Protein AF-A0A8T6F1L4-F1 (afdb_monomer_lite)

Sequence (99 aa):
MGFLKRLIVWTLLAVPLGIGIGAGVSLTWGEDSNIDRATAGFNGAIAGFWLGLIGALSAATTTRIAREPLRRAGGSECLTGAFIVFGLLAVGLALLTLA

Structure (mmCIF, N/CA/C/O backbone):
data_AF-A0A8T6F1L4-F1
#
_entry.id   AF-A0A8T6F1L4-F1
#
loop_
_atom_site.group_PDB
_atom_site.id
_atom_site.type_symbol
_atom_site.label_atom_id
_atom_site.label_alt_id
_atom_site.label_comp_id
_atom_site.label_asym_id
_atom_site.label_entity_id
_atom_site.label_seq_id
_atom_site.pdbx_PDB_ins_code
_atom_site.Cartn_x
_atom_site.Cartn_y
_atom_site.Cartn_z
_atom_sit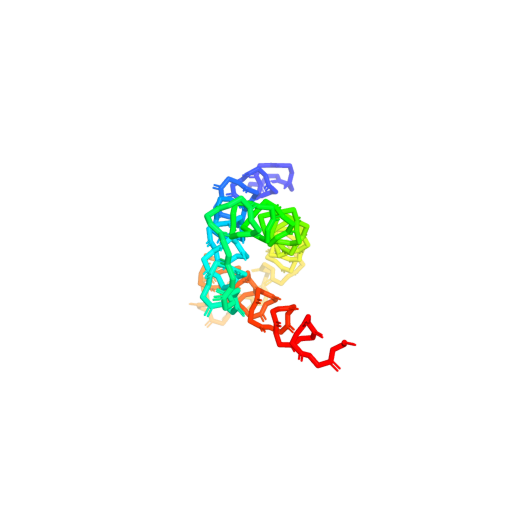e.occupancy
_atom_site.B_iso_or_equiv
_atom_site.auth_seq_id
_atom_site.auth_comp_id
_atom_site.auth_asym_id
_atom_site.auth_atom_id
_atom_site.pdbx_PDB_model_num
ATOM 1 N N . MET A 1 1 ? -5.646 0.753 19.868 1.00 69.69 1 MET A N 1
ATOM 2 C CA . MET A 1 1 ? -4.458 1.086 19.053 1.00 69.69 1 MET A CA 1
ATOM 3 C C . MET A 1 1 ? -4.615 2.502 18.519 1.00 69.69 1 MET A C 1
ATOM 5 O O . MET A 1 1 ? -5.650 2.786 17.923 1.00 69.69 1 MET A O 1
ATOM 9 N N . GLY A 1 2 ? -3.658 3.391 18.800 1.00 86.25 2 GLY A N 1
ATOM 10 C CA . GLY A 1 2 ? -3.684 4.773 18.303 1.00 86.25 2 GLY A CA 1
ATOM 11 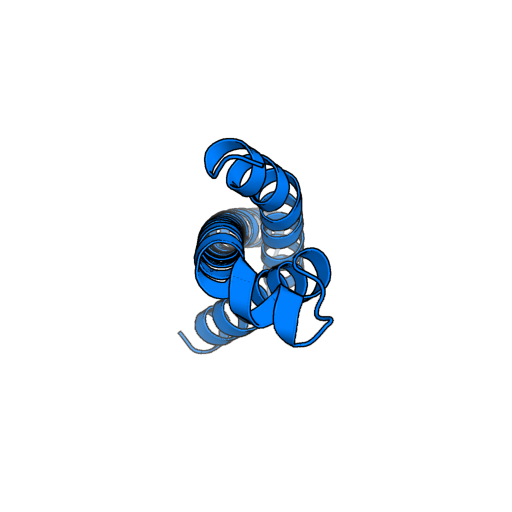C C . GLY A 1 2 ? -3.513 4.847 16.781 1.00 86.25 2 GLY A C 1
ATOM 12 O O . GLY A 1 2 ? -3.012 3.901 16.174 1.00 86.25 2 GLY A O 1
ATOM 13 N N . PHE A 1 3 ? -3.925 5.963 16.175 1.00 88.19 3 PHE A N 1
ATOM 14 C CA . PHE A 1 3 ? -3.868 6.178 14.721 1.00 88.19 3 PHE A CA 1
ATOM 15 C C . PHE A 1 3 ? -2.455 6.024 14.155 1.00 88.19 3 PHE A C 1
ATOM 17 O O . PHE A 1 3 ? -2.274 5.283 13.198 1.00 88.19 3 PHE A O 1
ATOM 24 N N . LEU A 1 4 ? -1.453 6.618 14.809 1.00 89.81 4 LEU A N 1
ATOM 25 C CA . LEU A 1 4 ? -0.057 6.523 14.380 1.00 89.81 4 LEU A CA 1
ATOM 26 C C . LEU A 1 4 ? 0.423 5.067 14.286 1.00 89.81 4 LEU A C 1
ATOM 28 O O . LEU A 1 4 ? 1.043 4.681 13.305 1.00 89.81 4 LEU A O 1
ATOM 32 N N . LYS A 1 5 ? 0.067 4.224 15.265 1.00 88.50 5 LYS A N 1
ATOM 33 C CA . LYS A 1 5 ? 0.420 2.798 15.235 1.00 88.50 5 LYS A CA 1
ATOM 34 C C . LYS A 1 5 ? -0.248 2.074 14.061 1.00 88.50 5 LYS A C 1
ATOM 36 O O . LYS A 1 5 ? 0.391 1.241 13.432 1.00 88.50 5 LYS A O 1
ATOM 41 N N . ARG A 1 6 ? -1.520 2.378 13.768 1.00 88.69 6 ARG A N 1
ATOM 42 C CA . ARG A 1 6 ? -2.240 1.794 12.617 1.00 88.69 6 ARG A CA 1
ATOM 43 C C . ARG A 1 6 ? -1.590 2.204 11.305 1.00 88.69 6 ARG A C 1
ATOM 45 O O . ARG A 1 6 ? -1.384 1.349 10.458 1.00 88.69 6 ARG A O 1
ATOM 52 N N . LEU A 1 7 ? -1.262 3.488 11.172 1.00 91.81 7 LEU A N 1
ATOM 53 C CA . LEU A 1 7 ? -0.600 4.019 9.990 1.00 91.81 7 LEU A CA 1
ATOM 54 C C . LEU A 1 7 ? 0.737 3.318 9.767 1.00 91.81 7 LEU A C 1
ATOM 56 O O . LEU A 1 7 ? 0.935 2.781 8.693 1.00 91.81 7 LEU A O 1
ATOM 60 N N . ILE A 1 8 ? 1.586 3.211 10.794 1.00 93.25 8 ILE A N 1
ATOM 61 C CA . ILE A 1 8 ? 2.879 2.516 10.686 1.00 93.25 8 ILE A CA 1
ATOM 62 C C . ILE A 1 8 ? 2.698 1.071 10.205 1.00 93.25 8 ILE A C 1
ATOM 64 O O . ILE A 1 8 ? 3.375 0.659 9.270 1.00 93.25 8 ILE A O 1
ATOM 68 N N . VAL A 1 9 ? 1.768 0.312 10.796 1.00 92.06 9 VAL A N 1
ATOM 69 C CA . VAL A 1 9 ? 1.511 -1.077 10.374 1.00 92.06 9 VAL A CA 1
ATOM 70 C C . VAL A 1 9 ? 1.074 -1.142 8.913 1.00 92.06 9 VAL A C 1
ATOM 72 O O . VAL A 1 9 ? 1.613 -1.938 8.148 1.00 92.06 9 VAL A O 1
ATOM 75 N N . TRP A 1 10 ? 0.132 -0.290 8.510 1.00 92.06 10 TRP A N 1
ATOM 76 C CA . TRP A 1 10 ? -0.345 -0.272 7.132 1.00 92.06 10 TRP A CA 1
ATOM 77 C C . TRP A 1 10 ? 0.713 0.220 6.149 1.00 92.06 10 TRP A C 1
ATOM 79 O O . TRP A 1 10 ? 0.794 -0.318 5.054 1.00 92.06 10 TRP A O 1
ATOM 89 N N . THR A 1 11 ? 1.561 1.174 6.529 1.00 92.69 11 THR A N 1
ATOM 90 C CA . THR A 1 11 ? 2.679 1.653 5.711 1.00 92.69 11 THR A CA 1
ATOM 91 C C . THR A 1 11 ? 3.708 0.548 5.497 1.00 92.69 11 THR A C 1
ATOM 93 O O . THR A 1 11 ? 4.107 0.315 4.361 1.00 92.69 11 THR A O 1
ATOM 96 N N . LEU A 1 12 ? 4.086 -0.178 6.555 1.00 92.62 12 LEU A N 1
ATOM 97 C CA . LEU A 1 12 ? 5.038 -1.291 6.464 1.00 92.62 12 LEU A CA 1
ATOM 98 C C . LEU A 1 12 ? 4.536 -2.441 5.582 1.00 92.62 12 LEU A C 1
ATOM 100 O O . LEU A 1 12 ? 5.350 -3.181 5.042 1.00 92.62 12 LEU A O 1
ATOM 104 N N . LEU A 1 13 ? 3.220 -2.588 5.420 1.00 90.94 13 LEU A N 1
ATOM 105 C CA . LEU A 1 13 ? 2.622 -3.588 4.534 1.00 90.94 13 LEU A CA 1
ATOM 106 C C . LEU A 1 13 ? 2.407 -3.052 3.114 1.00 90.94 13 LEU A C 1
ATOM 108 O O . LEU A 1 13 ? 2.824 -3.675 2.144 1.00 90.94 13 LEU A O 1
ATOM 112 N N . ALA A 1 14 ? 1.756 -1.900 2.981 1.00 90.38 14 ALA A N 1
ATOM 113 C CA . ALA A 1 14 ? 1.291 -1.385 1.700 1.00 90.38 14 ALA A CA 1
ATOM 114 C C . ALA A 1 14 ? 2.414 -0.784 0.853 1.00 90.38 14 ALA A C 1
ATOM 116 O O . ALA A 1 14 ? 2.356 -0.887 -0.367 1.00 90.38 14 ALA A O 1
ATOM 117 N N . VAL A 1 15 ? 3.435 -0.174 1.467 1.00 92.00 15 VAL A N 1
ATOM 118 C CA . VAL A 1 15 ? 4.526 0.462 0.714 1.00 92.00 15 VAL A CA 1
ATOM 119 C C . VAL A 1 15 ? 5.408 -0.568 0.003 1.00 92.00 15 VAL A C 1
ATOM 121 O O . VAL A 1 15 ? 5.567 -0.434 -1.209 1.00 92.00 15 VAL A O 1
ATOM 124 N N . PRO A 1 16 ? 5.934 -1.620 0.665 1.00 92.94 16 PRO A N 1
ATOM 125 C CA . PRO A 1 16 ? 6.711 -2.644 -0.037 1.00 92.94 16 PRO A CA 1
ATOM 126 C C . PRO A 1 16 ? 5.896 -3.349 -1.123 1.00 92.94 16 PRO A C 1
ATOM 128 O O . PRO A 1 16 ? 6.408 -3.628 -2.204 1.00 92.94 16 PRO A O 1
ATOM 131 N N . LEU A 1 17 ? 4.613 -3.596 -0.847 1.00 91.06 17 LEU A N 1
ATOM 132 C CA . LEU A 1 17 ? 3.709 -4.263 -1.776 1.00 91.06 17 LEU A CA 1
ATOM 133 C C . LEU A 1 17 ? 3.411 -3.378 -2.996 1.00 91.06 17 LEU A C 1
ATOM 135 O O . LEU A 1 17 ? 3.468 -3.853 -4.126 1.00 91.06 17 LEU A O 1
ATOM 139 N N . GLY A 1 18 ? 3.191 -2.080 -2.781 1.00 90.81 18 GLY A N 1
ATOM 140 C CA . GLY A 1 18 ? 3.031 -1.099 -3.848 1.00 90.81 18 GLY A CA 1
ATOM 141 C C . GLY A 1 18 ? 4.280 -0.961 -4.711 1.00 90.81 18 GLY A C 1
ATOM 142 O O . GLY A 1 18 ? 4.173 -1.062 -5.929 1.00 90.81 18 GLY A O 1
ATOM 143 N N . ILE A 1 19 ? 5.463 -0.820 -4.099 1.00 90.81 19 ILE A N 1
ATOM 144 C CA . ILE A 1 19 ? 6.751 -0.797 -4.814 1.00 90.81 19 ILE A CA 1
ATOM 145 C C . ILE A 1 19 ? 6.909 -2.048 -5.681 1.00 90.81 19 ILE A C 1
ATOM 147 O O . ILE A 1 19 ? 7.223 -1.933 -6.862 1.00 90.81 19 ILE A O 1
ATOM 151 N N . GLY A 1 20 ? 6.680 -3.234 -5.107 1.00 88.88 20 GLY A N 1
ATOM 152 C CA . GLY A 1 20 ? 6.843 -4.504 -5.811 1.00 88.88 20 GLY A CA 1
ATOM 153 C C . GLY A 1 20 ? 5.905 -4.641 -7.008 1.00 88.88 20 GLY A C 1
ATOM 154 O O . GLY A 1 20 ? 6.353 -5.005 -8.094 1.00 88.88 20 GLY A O 1
ATOM 155 N N . ILE A 1 21 ? 4.623 -4.300 -6.836 1.00 88.31 21 ILE A N 1
ATOM 156 C CA . ILE A 1 21 ? 3.639 -4.332 -7.928 1.00 88.31 21 ILE A CA 1
ATOM 157 C C . ILE A 1 21 ? 3.990 -3.301 -9.000 1.00 88.31 21 ILE A C 1
ATOM 159 O O . ILE A 1 21 ? 4.033 -3.646 -10.177 1.00 88.31 21 ILE A O 1
ATOM 163 N N . GLY A 1 22 ? 4.270 -2.057 -8.608 1.00 86.69 22 GLY A N 1
ATOM 164 C CA . GLY A 1 22 ? 4.592 -0.988 -9.549 1.00 86.69 22 GLY A CA 1
ATOM 165 C C . GLY A 1 22 ? 5.846 -1.297 -10.367 1.00 86.69 22 GLY A C 1
ATOM 166 O O . GLY A 1 22 ? 5.821 -1.203 -11.590 1.00 86.69 22 GLY A O 1
ATOM 167 N N . ALA A 1 23 ? 6.918 -1.752 -9.713 1.00 87.38 23 ALA A N 1
ATOM 168 C CA . ALA A 1 23 ? 8.142 -2.164 -10.393 1.00 87.38 23 ALA A CA 1
ATOM 169 C C . ALA A 1 23 ? 7.906 -3.362 -11.322 1.00 87.38 23 ALA A C 1
ATOM 171 O O . ALA A 1 23 ? 8.339 -3.343 -12.472 1.00 87.38 23 ALA A O 1
ATOM 172 N N . GLY A 1 24 ? 7.205 -4.393 -10.836 1.00 84.75 24 GLY A N 1
ATOM 173 C CA . GLY A 1 24 ? 6.934 -5.608 -11.600 1.00 84.75 24 GLY A CA 1
ATOM 174 C C . GLY A 1 24 ? 6.140 -5.329 -12.872 1.00 84.75 24 GLY A C 1
ATOM 175 O O . GLY A 1 24 ? 6.513 -5.802 -13.942 1.00 84.75 24 GLY A O 1
ATOM 176 N N . VAL A 1 25 ? 5.098 -4.505 -12.775 1.00 82.56 25 VAL A N 1
ATOM 177 C CA . VAL A 1 25 ? 4.241 -4.169 -13.917 1.00 82.56 25 VAL A CA 1
ATOM 178 C C . VAL A 1 25 ? 4.997 -3.339 -14.956 1.00 82.56 25 VAL A C 1
ATOM 180 O O . VAL A 1 25 ? 4.957 -3.654 -16.147 1.00 82.56 25 VAL A O 1
ATOM 183 N N . SER A 1 26 ? 5.761 -2.335 -14.524 1.00 80.12 26 SER A N 1
ATOM 184 C CA . SER A 1 26 ? 6.547 -1.515 -15.452 1.00 80.12 26 SER A CA 1
ATOM 185 C C . SER A 1 26 ? 7.693 -2.283 -16.117 1.00 80.12 26 SER A C 1
ATOM 187 O O . SER A 1 26 ? 8.044 -1.978 -17.254 1.00 80.12 26 SER A O 1
ATOM 189 N N . LEU A 1 27 ? 8.242 -3.312 -15.463 1.00 76.81 27 LEU A N 1
ATOM 190 C CA . LEU A 1 27 ? 9.235 -4.206 -16.070 1.00 76.81 27 LEU A CA 1
ATOM 191 C C . LEU A 1 27 ? 8.633 -5.104 -17.157 1.00 76.81 27 LEU A C 1
ATOM 193 O O . LEU A 1 27 ? 9.323 -5.434 -18.118 1.00 76.81 27 LEU A O 1
ATOM 197 N N . THR A 1 28 ? 7.363 -5.496 -17.023 1.00 76.69 28 THR A N 1
ATOM 198 C CA . THR A 1 28 ? 6.692 -6.376 -17.993 1.00 76.69 28 THR A CA 1
ATOM 199 C C . THR A 1 28 ? 6.191 -5.669 -19.252 1.00 76.69 28 THR A C 1
ATOM 201 O O . THR A 1 28 ? 5.871 -6.350 -20.222 1.00 76.69 28 THR A O 1
ATOM 204 N N . TRP A 1 29 ? 6.138 -4.333 -19.264 1.00 69.12 29 TRP A N 1
ATOM 205 C CA . TRP A 1 29 ? 5.689 -3.544 -20.423 1.00 69.12 29 TRP A CA 1
ATOM 206 C C . TRP A 1 29 ? 6.812 -2.932 -21.267 1.00 69.12 29 TRP A C 1
ATOM 208 O O . TRP A 1 29 ? 6.537 -2.409 -22.341 1.00 69.12 29 TRP A O 1
ATOM 218 N N . GLY A 1 30 ? 8.069 -2.988 -20.819 1.00 62.16 30 GLY A N 1
ATOM 219 C CA . GLY A 1 30 ? 9.204 -2.464 -21.584 1.00 62.16 30 GLY A CA 1
ATOM 220 C C . GLY A 1 30 ? 9.708 -3.448 -22.647 1.00 62.16 30 GLY A C 1
ATOM 221 O O . GLY A 1 30 ? 10.325 -4.461 -22.302 1.00 62.16 30 GLY A O 1
ATOM 222 N N . GLU A 1 31 ? 9.504 -3.138 -23.931 1.00 59.34 31 GLU A N 1
ATOM 223 C CA . GLU A 1 31 ? 9.988 -3.967 -25.053 1.00 59.34 31 GLU A CA 1
ATOM 224 C C . GLU A 1 31 ? 11.503 -3.848 -25.318 1.00 59.34 31 GLU A C 1
ATOM 226 O O . GLU A 1 31 ? 12.083 -4.780 -25.868 1.00 59.34 31 GLU A O 1
ATOM 231 N N . ASP A 1 32 ? 12.178 -2.806 -24.823 1.00 60.03 32 ASP A N 1
ATOM 232 C CA . ASP A 1 32 ? 13.569 -2.502 -25.191 1.00 60.03 32 ASP A CA 1
ATOM 233 C C . ASP A 1 32 ? 14.616 -2.735 -24.082 1.00 60.03 32 ASP A C 1
ATOM 235 O O . ASP A 1 32 ? 14.334 -3.323 -23.036 1.00 60.03 32 ASP A O 1
ATOM 239 N N . SER A 1 33 ? 15.863 -2.360 -24.398 1.00 64.56 33 SER A N 1
ATOM 240 C CA . SER A 1 33 ? 17.140 -2.608 -23.715 1.00 64.56 33 SER A CA 1
ATOM 241 C C . SER A 1 33 ? 17.094 -2.740 -22.177 1.00 64.56 33 SER A C 1
ATOM 243 O O . SER A 1 33 ? 16.296 -2.120 -21.480 1.00 64.56 33 SER A O 1
ATOM 245 N N . ASN A 1 34 ? 18.027 -3.509 -21.593 1.00 69.81 34 ASN A N 1
ATOM 246 C CA . ASN A 1 34 ? 18.101 -3.720 -20.133 1.00 69.81 34 ASN A CA 1
ATOM 247 C C . ASN A 1 34 ? 18.136 -2.411 -19.309 1.00 69.81 34 ASN A C 1
ATOM 249 O O . ASN A 1 34 ? 17.702 -2.405 -18.157 1.00 69.81 34 ASN A O 1
ATOM 253 N N . ILE A 1 35 ? 18.639 -1.315 -19.889 1.00 65.56 35 ILE A N 1
ATOM 254 C CA . ILE A 1 35 ? 18.706 0.008 -19.252 1.00 65.56 35 ILE A CA 1
ATOM 255 C C . ILE A 1 35 ? 17.322 0.679 -19.226 1.00 65.56 35 ILE A C 1
ATOM 257 O O . ILE A 1 35 ? 16.939 1.255 -18.202 1.00 65.56 35 ILE A O 1
ATOM 261 N N . ASP A 1 36 ? 16.534 0.539 -20.291 1.00 76.69 36 ASP A N 1
ATOM 262 C CA . ASP A 1 36 ? 15.160 1.052 -20.344 1.00 76.69 36 ASP A CA 1
ATOM 263 C C . ASP A 1 36 ? 14.245 0.292 -19.386 1.00 76.69 36 ASP A C 1
ATOM 265 O O . ASP A 1 36 ? 13.447 0.902 -18.675 1.00 76.69 36 ASP A O 1
ATOM 269 N N . ARG A 1 37 ? 14.431 -1.028 -19.256 1.00 74.75 37 ARG A N 1
ATOM 270 C CA . ARG A 1 37 ? 13.697 -1.844 -18.273 1.00 74.75 37 ARG A CA 1
ATOM 271 C C . ARG A 1 37 ? 14.005 -1.440 -16.838 1.00 74.75 37 ARG A C 1
ATOM 273 O O . ARG A 1 37 ? 13.086 -1.325 -16.032 1.00 74.75 37 ARG A O 1
ATOM 280 N N . ALA A 1 38 ? 15.270 -1.186 -16.507 1.00 80.69 38 ALA A N 1
ATOM 281 C CA . ALA A 1 38 ? 15.642 -0.723 -15.170 1.00 80.69 38 ALA A CA 1
ATOM 282 C C . ALA A 1 38 ? 14.999 0.635 -14.840 1.00 80.69 38 ALA A C 1
ATOM 284 O O . ALA A 1 38 ? 14.465 0.823 -13.746 1.00 80.69 38 ALA A O 1
ATOM 285 N N . THR A 1 39 ? 14.991 1.556 -15.805 1.00 83.50 39 THR A N 1
ATOM 286 C CA . THR A 1 39 ? 14.384 2.886 -15.651 1.00 83.50 39 THR A CA 1
ATOM 287 C C . THR A 1 39 ? 12.859 2.798 -15.545 1.00 83.50 39 THR A C 1
ATOM 289 O O . THR A 1 39 ? 12.263 3.428 -14.669 1.00 83.50 39 THR A O 1
ATOM 292 N N . ALA A 1 40 ? 12.222 1.955 -16.361 1.00 82.44 40 ALA A N 1
ATOM 293 C CA . ALA A 1 40 ? 10.793 1.668 -16.277 1.00 82.44 40 ALA A CA 1
ATOM 294 C C . ALA A 1 40 ? 10.427 1.050 -14.920 1.00 82.44 40 ALA A C 1
ATOM 296 O O . ALA A 1 40 ? 9.511 1.529 -14.255 1.00 82.44 40 ALA A O 1
ATOM 297 N N . GLY A 1 41 ? 11.181 0.050 -14.460 1.00 84.75 41 GLY A N 1
ATOM 298 C CA . GLY A 1 41 ? 10.998 -0.567 -13.147 1.00 84.75 41 GLY A CA 1
ATOM 299 C C . GLY A 1 41 ? 11.153 0.428 -11.995 1.00 84.75 41 GLY A C 1
ATOM 300 O O . GLY A 1 41 ? 10.382 0.377 -11.039 1.00 84.75 41 GLY A O 1
ATOM 301 N N . PHE A 1 42 ? 12.091 1.375 -12.090 1.00 87.06 42 PHE A N 1
ATOM 302 C CA . PHE A 1 42 ? 12.268 2.425 -11.084 1.00 87.06 42 PHE A CA 1
ATOM 303 C C . PHE A 1 42 ? 11.105 3.427 -11.066 1.00 87.06 42 PHE A C 1
ATOM 305 O O . PHE A 1 42 ? 10.574 3.741 -10.000 1.00 87.06 42 PHE A O 1
ATOM 312 N N . ASN A 1 43 ? 10.648 3.878 -12.235 1.00 86.88 43 ASN A N 1
ATOM 313 C CA . ASN A 1 43 ? 9.476 4.751 -12.334 1.00 86.88 43 ASN A CA 1
ATOM 314 C C . ASN A 1 43 ? 8.211 4.045 -11.820 1.00 86.88 43 ASN A C 1
ATOM 316 O O . ASN A 1 43 ? 7.440 4.626 -11.051 1.00 86.88 43 ASN A O 1
ATOM 320 N N . GLY A 1 44 ? 8.052 2.765 -12.162 1.00 86.81 44 GLY A N 1
ATOM 321 C CA . GLY A 1 44 ? 7.009 1.895 -11.630 1.00 86.81 44 GLY A CA 1
ATOM 322 C C . GLY A 1 44 ? 7.080 1.754 -10.113 1.00 86.81 44 GLY A C 1
ATOM 323 O O . GLY A 1 44 ? 6.065 1.887 -9.434 1.00 86.81 44 GLY A O 1
ATOM 324 N N . ALA A 1 4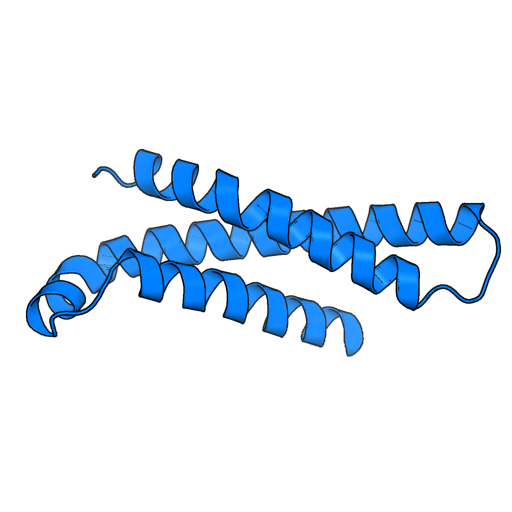5 ? 8.277 1.561 -9.554 1.00 89.06 45 ALA A N 1
ATOM 325 C CA . ALA A 1 45 ? 8.497 1.499 -8.111 1.00 89.06 45 ALA A CA 1
ATOM 326 C C . ALA A 1 45 ? 8.076 2.796 -7.402 1.00 89.06 45 ALA A C 1
ATOM 328 O O . ALA A 1 45 ? 7.450 2.732 -6.344 1.00 89.06 45 ALA A O 1
ATOM 329 N N . ILE A 1 46 ? 8.379 3.966 -7.980 1.00 90.81 46 ILE A N 1
ATOM 330 C CA . ILE A 1 46 ? 7.970 5.271 -7.432 1.00 90.81 46 ILE A CA 1
ATOM 331 C C . ILE A 1 46 ? 6.448 5.420 -7.465 1.00 90.81 46 ILE A C 1
ATOM 333 O O . ILE A 1 46 ? 5.844 5.804 -6.460 1.00 90.81 46 ILE A O 1
ATOM 337 N N . ALA A 1 47 ? 5.811 5.099 -8.592 1.00 89.06 47 ALA A N 1
ATOM 338 C CA . ALA A 1 47 ? 4.356 5.141 -8.697 1.00 89.06 47 ALA A CA 1
ATOM 339 C C . ALA A 1 47 ? 3.706 4.185 -7.679 1.00 89.06 47 ALA A C 1
ATOM 341 O O . ALA A 1 47 ? 2.813 4.567 -6.919 1.00 89.06 47 ALA A O 1
ATOM 342 N N . GLY A 1 48 ? 4.237 2.966 -7.588 1.00 90.19 48 GLY A N 1
ATOM 343 C CA . GLY A 1 48 ? 3.840 1.950 -6.624 1.00 90.19 48 GLY A CA 1
ATOM 344 C C . GLY A 1 48 ? 4.014 2.378 -5.165 1.00 90.19 48 GLY A C 1
ATOM 345 O O . GLY A 1 48 ? 3.131 2.132 -4.343 1.00 90.19 48 GLY A O 1
ATOM 346 N N . PHE A 1 49 ? 5.104 3.072 -4.834 1.00 93.06 49 PHE A N 1
ATOM 347 C CA . PHE A 1 49 ? 5.340 3.650 -3.508 1.00 93.06 49 PHE A CA 1
ATOM 348 C C . PHE A 1 49 ? 4.227 4.628 -3.113 1.00 93.06 49 PHE A C 1
ATOM 350 O O . PHE A 1 49 ? 3.667 4.517 -2.018 1.00 93.06 49 PHE A O 1
ATOM 357 N N . TRP A 1 50 ? 3.868 5.551 -4.010 1.00 92.69 50 TRP A N 1
ATOM 358 C CA . TRP A 1 50 ? 2.800 6.520 -3.758 1.00 92.69 50 TRP A CA 1
ATOM 359 C C . TRP A 1 50 ? 1.439 5.848 -3.595 1.00 92.69 50 TRP A C 1
ATOM 361 O O . TRP A 1 50 ? 0.710 6.165 -2.653 1.00 92.69 50 TRP A O 1
ATOM 371 N N . LEU A 1 51 ? 1.120 4.870 -4.446 1.00 91.12 51 LEU A N 1
ATOM 372 C CA . LEU A 1 51 ? -0.108 4.088 -4.308 1.00 91.12 51 LEU A CA 1
ATOM 373 C C . LEU A 1 51 ? -0.145 3.314 -2.983 1.00 91.12 51 LEU A C 1
ATOM 375 O O . LEU A 1 51 ? -1.173 3.299 -2.305 1.00 91.12 51 LEU A O 1
ATOM 379 N N . GLY A 1 52 ? 0.984 2.737 -2.566 1.00 91.94 52 GLY A N 1
ATOM 380 C CA . GLY A 1 52 ? 1.128 2.070 -1.274 1.00 91.94 52 GLY A CA 1
ATOM 381 C C . GLY A 1 52 ? 0.905 3.016 -0.090 1.00 91.94 52 GLY A C 1
ATOM 382 O O . GLY A 1 52 ? 0.196 2.665 0.855 1.00 91.94 52 GLY A O 1
ATOM 383 N N . LEU A 1 53 ? 1.436 4.242 -0.145 1.00 93.69 53 LEU A N 1
ATOM 384 C CA . LEU A 1 53 ? 1.199 5.267 0.880 1.00 93.69 53 LEU A CA 1
ATOM 385 C C . LEU A 1 53 ? -0.272 5.690 0.958 1.00 93.69 53 LEU A C 1
ATOM 387 O O . LEU A 1 53 ? -0.833 5.763 2.055 1.00 93.69 53 LEU A O 1
ATOM 391 N N . ILE A 1 54 ? -0.909 5.936 -0.188 1.00 93.38 54 ILE A N 1
ATOM 392 C CA . ILE A 1 54 ? -2.333 6.296 -0.261 1.00 93.38 54 ILE A CA 1
ATOM 393 C C . ILE A 1 54 ? -3.200 5.141 0.257 1.00 93.38 54 ILE A C 1
ATOM 395 O O . ILE A 1 54 ? -4.138 5.366 1.031 1.00 93.38 54 ILE A O 1
ATOM 399 N N . GLY A 1 55 ? -2.851 3.902 -0.101 1.00 91.62 55 GLY A N 1
ATOM 400 C CA . GLY A 1 55 ? -3.465 2.682 0.416 1.00 91.62 55 GLY A CA 1
ATOM 401 C C . GLY A 1 55 ? -3.355 2.580 1.936 1.00 91.62 55 GLY A C 1
ATOM 402 O O . GLY A 1 55 ? -4.359 2.360 2.616 1.00 91.62 55 GLY A O 1
ATOM 403 N N . ALA A 1 56 ? -2.162 2.814 2.487 1.00 92.00 56 ALA A N 1
ATOM 404 C CA . ALA A 1 56 ? -1.927 2.772 3.927 1.00 92.00 56 ALA A CA 1
ATOM 405 C C . ALA A 1 56 ? -2.715 3.840 4.691 1.00 92.00 56 ALA A C 1
ATOM 407 O O . ALA A 1 56 ? -3.324 3.547 5.725 1.00 92.00 56 ALA A O 1
ATOM 408 N N . LEU A 1 57 ? -2.728 5.074 4.179 1.00 94.19 57 LEU A N 1
ATOM 409 C CA . LEU A 1 57 ? -3.467 6.181 4.779 1.00 94.19 57 LEU A CA 1
ATOM 410 C C . LEU A 1 57 ? -4.975 5.909 4.765 1.00 94.19 57 LEU A C 1
ATOM 412 O O . LEU A 1 57 ? -5.650 6.098 5.782 1.00 94.19 57 LEU A O 1
ATOM 416 N N . SER A 1 58 ? -5.486 5.410 3.641 1.00 92.19 58 SER A N 1
ATOM 417 C CA . SER A 1 58 ? -6.888 5.025 3.485 1.00 92.19 58 SER A CA 1
ATOM 418 C C . SER A 1 58 ? -7.260 3.892 4.440 1.00 92.19 58 SER A C 1
ATOM 420 O O . SER A 1 58 ? -8.234 4.010 5.181 1.00 92.19 58 SER A O 1
ATOM 422 N N . ALA A 1 59 ? -6.453 2.833 4.522 1.00 90.69 59 ALA A N 1
ATOM 423 C CA . ALA A 1 59 ? -6.699 1.718 5.435 1.00 90.69 59 ALA A CA 1
ATOM 424 C C . ALA A 1 59 ? -6.664 2.159 6.908 1.00 90.69 59 ALA A C 1
ATOM 426 O O . ALA A 1 59 ? -7.551 1.803 7.691 1.00 90.69 59 ALA A O 1
ATOM 427 N N . ALA A 1 60 ? -5.690 2.984 7.301 1.00 91.25 60 ALA A N 1
ATOM 428 C CA . ALA A 1 60 ? -5.588 3.504 8.664 1.00 91.25 60 ALA A CA 1
ATOM 429 C C . ALA A 1 60 ? -6.769 4.419 9.036 1.00 91.25 60 ALA A C 1
ATOM 431 O O . ALA A 1 60 ? -7.264 4.360 10.166 1.00 91.25 60 ALA A O 1
ATOM 432 N N . THR A 1 61 ? -7.236 5.237 8.092 1.00 92.06 61 THR A N 1
ATOM 433 C CA . THR A 1 61 ? -8.364 6.158 8.288 1.00 92.06 61 THR A CA 1
ATOM 434 C C . THR A 1 61 ? -9.683 5.398 8.363 1.00 92.06 61 THR A C 1
ATOM 436 O O . THR A 1 61 ? -10.412 5.526 9.349 1.00 92.06 61 THR A O 1
ATOM 439 N N . THR A 1 62 ? -9.957 4.524 7.397 1.00 90.31 62 THR A N 1
ATOM 440 C CA . THR A 1 62 ? -11.204 3.754 7.347 1.00 90.31 62 THR A CA 1
ATOM 441 C C . THR A 1 62 ? -11.322 2.798 8.526 1.00 90.31 62 THR A C 1
ATOM 443 O O . THR A 1 62 ? -12.360 2.767 9.176 1.00 90.31 62 THR A O 1
ATOM 446 N N . THR A 1 63 ? -10.255 2.082 8.900 1.00 88.44 63 THR A N 1
ATOM 447 C CA . THR A 1 63 ? -10.296 1.188 10.076 1.00 88.44 63 THR A CA 1
ATOM 448 C C . THR A 1 63 ? -10.406 1.942 11.403 1.00 88.44 63 THR A C 1
ATOM 450 O O . THR A 1 63 ? -10.839 1.365 12.402 1.00 88.44 63 THR A O 1
ATOM 453 N N . ARG A 1 64 ? -10.045 3.233 11.445 1.00 88.75 64 ARG A N 1
ATOM 454 C CA . ARG A 1 64 ? -10.288 4.096 12.609 1.00 88.75 64 ARG A CA 1
ATOM 455 C C . ARG A 1 64 ? -11.750 4.527 12.686 1.00 88.75 64 ARG A C 1
ATOM 457 O O . ARG A 1 64 ? -12.331 4.424 13.763 1.00 88.75 64 ARG A O 1
ATOM 464 N N . ILE A 1 65 ? -12.315 5.010 11.581 1.00 90.62 65 ILE A N 1
ATOM 465 C CA . ILE A 1 65 ? -13.689 5.536 11.527 1.00 90.62 65 ILE A CA 1
ATOM 466 C C . ILE A 1 65 ? -14.704 4.395 11.639 1.00 90.62 65 ILE A C 1
ATOM 468 O O . ILE A 1 65 ? -15.611 4.439 12.464 1.00 90.62 65 ILE A O 1
ATOM 472 N N . ALA A 1 66 ? -14.5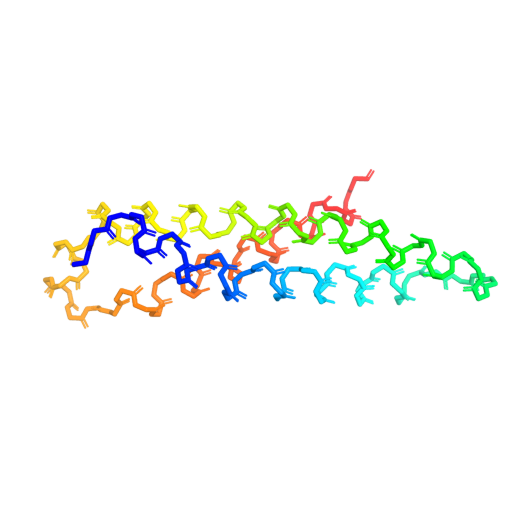11 3.323 10.873 1.00 87.44 66 ALA A N 1
ATOM 473 C CA . ALA A 1 66 ? -15.425 2.189 10.808 1.00 87.44 66 ALA A CA 1
ATOM 474 C C . ALA A 1 66 ? -15.246 1.186 11.960 1.00 87.44 66 ALA A C 1
ATOM 476 O O . ALA A 1 66 ? -15.804 0.092 11.924 1.00 87.44 66 ALA A O 1
ATOM 477 N N . ARG A 1 67 ? -14.479 1.523 13.001 1.00 84.94 67 ARG A N 1
ATOM 478 C CA . ARG A 1 67 ? -14.130 0.583 14.072 1.00 84.94 67 ARG A CA 1
ATOM 479 C C . ARG A 1 67 ? -15.343 0.015 14.806 1.00 84.94 67 ARG A C 1
ATOM 481 O O . ARG A 1 67 ? -15.432 -1.190 15.026 1.00 84.94 67 ARG A O 1
ATOM 488 N N . GLU A 1 68 ? -16.250 0.888 15.227 1.00 85.25 68 GLU A N 1
ATOM 489 C CA . GLU A 1 68 ? -17.472 0.490 15.926 1.00 85.25 68 GLU A CA 1
ATOM 490 C C . GLU A 1 68 ? -18.437 -0.306 15.041 1.00 85.25 68 GLU A C 1
ATOM 492 O O . GLU A 1 68 ? -18.849 -1.385 15.476 1.00 85.25 68 GLU A O 1
ATOM 497 N N . PRO A 1 69 ? -18.773 0.133 13.810 1.00 86.31 69 PRO A N 1
ATOM 498 C CA . PRO A 1 69 ? -19.644 -0.653 12.942 1.00 86.31 69 PRO A CA 1
ATOM 499 C C . PRO A 1 69 ? -19.022 -1.998 12.544 1.00 86.31 69 PRO A C 1
ATOM 501 O O . PRO A 1 69 ? -19.728 -3.004 12.567 1.00 86.31 69 PRO A O 1
ATOM 504 N N . LEU A 1 70 ? -17.707 -2.062 12.288 1.00 85.12 70 LEU A N 1
ATOM 505 C CA . LEU A 1 70 ? -17.012 -3.328 12.021 1.00 85.12 70 LEU A CA 1
ATOM 506 C C . LEU A 1 70 ? -17.146 -4.297 13.195 1.00 85.12 70 LEU A C 1
ATOM 508 O O . LEU A 1 70 ? -17.484 -5.459 12.995 1.00 85.12 70 LEU A O 1
ATOM 512 N N . ARG A 1 71 ? -16.947 -3.818 14.428 1.00 85.25 71 ARG A N 1
ATOM 513 C CA . ARG A 1 71 ? -17.118 -4.647 15.628 1.00 85.25 71 ARG A CA 1
ATOM 514 C C . ARG A 1 71 ? -18.549 -5.150 15.800 1.00 85.25 71 ARG A C 1
ATOM 516 O O . ARG A 1 71 ? -18.726 -6.305 16.170 1.00 85.25 71 ARG A O 1
ATOM 523 N N . ARG A 1 72 ? -19.556 -4.312 15.530 1.00 88.31 72 ARG A N 1
ATOM 524 C CA . ARG A 1 72 ? -20.975 -4.704 15.628 1.00 88.31 72 ARG A CA 1
ATOM 525 C C . ARG A 1 72 ? -21.363 -5.761 14.594 1.00 88.31 72 ARG A C 1
ATOM 527 O O . ARG A 1 72 ? -22.166 -6.629 14.903 1.00 88.31 72 ARG A O 1
ATOM 534 N N . ALA A 1 73 ? -20.769 -5.712 13.405 1.00 87.00 73 ALA A N 1
ATOM 535 C CA . ALA A 1 73 ? -20.999 -6.683 12.338 1.00 87.00 73 ALA A CA 1
ATOM 536 C C . ALA A 1 73 ? -20.163 -7.976 12.474 1.00 87.00 73 ALA A C 1
ATOM 538 O O . ALA A 1 73 ? -20.216 -8.824 11.589 1.00 87.00 73 ALA A O 1
ATOM 539 N N . GLY A 1 74 ? -19.349 -8.124 13.530 1.00 85.88 74 GLY A N 1
ATOM 540 C CA . GLY A 1 74 ? -18.401 -9.241 13.656 1.00 85.88 74 GLY A CA 1
ATOM 541 C C . GLY A 1 74 ? -17.252 -9.199 12.636 1.00 85.88 74 GLY A C 1
ATOM 542 O O . GLY A 1 74 ? -16.589 -10.206 12.400 1.00 85.88 74 GLY A O 1
ATOM 543 N N . GLY A 1 75 ? -17.017 -8.043 12.012 1.00 85.06 75 GLY A N 1
ATOM 544 C CA . GLY A 1 75 ? -16.015 -7.843 10.972 1.00 85.06 75 GLY A CA 1
ATOM 545 C C . GLY A 1 75 ? -14.588 -7.686 11.504 1.00 85.06 75 GLY A C 1
ATOM 546 O O . GLY A 1 75 ? -14.347 -7.325 12.657 1.00 85.06 75 GLY A O 1
ATOM 547 N N . SER A 1 76 ? -13.614 -7.914 10.618 1.00 86.81 76 SER A N 1
ATOM 548 C CA . SER A 1 76 ? -12.185 -7.791 10.923 1.00 86.81 76 SER A CA 1
ATOM 549 C C . SER A 1 76 ? -11.612 -6.461 10.426 1.00 86.81 76 SER A C 1
ATOM 551 O O . SER A 1 76 ? -11.633 -6.166 9.228 1.00 86.81 76 SER A O 1
ATOM 553 N N . GLU A 1 77 ? -11.032 -5.678 11.346 1.00 84.62 77 GLU A N 1
ATOM 554 C CA . GLU A 1 77 ? -10.274 -4.456 11.019 1.00 84.62 77 GLU A CA 1
ATOM 555 C C . GLU A 1 77 ? -9.095 -4.771 10.070 1.00 84.62 77 GLU A C 1
ATOM 557 O O . GLU A 1 77 ? -8.772 -3.969 9.197 1.00 84.62 77 GLU A O 1
ATOM 562 N N . CYS A 1 78 ? -8.484 -5.954 10.212 1.00 86.88 78 CYS A N 1
ATOM 563 C CA . CYS A 1 78 ? -7.353 -6.392 9.393 1.00 86.88 78 CYS A CA 1
ATOM 564 C C . CYS A 1 78 ? -7.784 -6.706 7.954 1.00 86.88 78 CYS A C 1
ATOM 566 O O . CYS A 1 78 ? -7.223 -6.148 7.016 1.00 86.88 78 CYS A O 1
ATOM 568 N N . LEU A 1 79 ? -8.832 -7.522 7.771 1.00 87.81 79 LEU A N 1
ATOM 569 C CA . LEU A 1 79 ? -9.335 -7.852 6.430 1.00 87.81 79 LEU A CA 1
ATOM 570 C C . LEU A 1 79 ? -9.814 -6.599 5.696 1.00 87.81 79 LEU A C 1
ATOM 572 O O . LEU A 1 79 ? -9.488 -6.407 4.531 1.00 87.81 79 LEU A O 1
ATOM 576 N N . THR A 1 80 ? -10.525 -5.713 6.396 1.00 88.81 80 THR A N 1
ATOM 577 C CA . THR A 1 80 ? -11.032 -4.466 5.807 1.00 88.81 80 THR A CA 1
ATOM 578 C C . THR A 1 80 ? -9.895 -3.582 5.304 1.00 88.81 80 THR A C 1
ATOM 580 O O . THR A 1 80 ? -9.941 -3.098 4.177 1.00 88.81 80 THR A O 1
ATOM 583 N N . GLY A 1 81 ? -8.851 -3.383 6.112 1.00 88.31 81 GLY A N 1
ATOM 584 C CA . GLY A 1 81 ? -7.705 -2.595 5.670 1.00 88.31 81 GLY A CA 1
ATOM 585 C C . GLY A 1 81 ? -6.922 -3.266 4.539 1.00 88.31 81 GLY A C 1
ATOM 586 O O . GLY A 1 81 ? -6.485 -2.569 3.628 1.00 88.31 81 GLY A O 1
ATOM 587 N N . ALA A 1 82 ? -6.825 -4.601 4.527 1.00 89.19 82 ALA A N 1
ATOM 588 C CA . ALA A 1 82 ? -6.188 -5.330 3.434 1.00 89.19 82 ALA A CA 1
ATOM 589 C C . ALA A 1 82 ? -6.954 -5.120 2.121 1.00 89.19 82 ALA A C 1
ATOM 591 O O . ALA A 1 82 ? -6.347 -4.749 1.120 1.00 89.19 82 ALA A O 1
ATOM 592 N N . PHE A 1 83 ? -8.285 -5.251 2.140 1.00 91.75 83 PHE A N 1
ATOM 593 C CA . PHE A 1 83 ? -9.134 -4.962 0.979 1.00 91.75 83 PHE A CA 1
ATOM 594 C C . PHE A 1 83 ? -8.941 -3.540 0.450 1.00 91.75 83 PHE A C 1
ATOM 596 O O . PHE A 1 83 ? -8.874 -3.347 -0.759 1.00 91.75 83 PHE A O 1
ATOM 603 N N . ILE A 1 84 ? -8.809 -2.553 1.338 1.00 91.75 84 ILE A N 1
ATOM 604 C CA . ILE A 1 84 ? -8.572 -1.159 0.941 1.00 91.75 84 ILE A CA 1
ATOM 605 C C . ILE A 1 84 ? -7.211 -1.004 0.260 1.00 91.75 84 ILE A C 1
ATOM 607 O O . ILE A 1 84 ? -7.131 -0.375 -0.792 1.00 91.75 84 ILE A O 1
ATOM 611 N N . VAL A 1 85 ? -6.152 -1.585 0.832 1.00 91.12 85 VAL A N 1
ATOM 612 C CA . VAL A 1 85 ? -4.803 -1.527 0.250 1.00 91.12 85 VAL A CA 1
ATOM 613 C C . VAL A 1 85 ? -4.776 -2.196 -1.122 1.00 91.12 85 VAL A C 1
ATOM 615 O O . VAL A 1 85 ? -4.343 -1.572 -2.087 1.00 91.12 85 VAL A O 1
ATOM 618 N N . PHE A 1 86 ? -5.280 -3.427 -1.238 1.00 89.31 86 PHE A N 1
ATOM 619 C CA . PHE A 1 86 ? -5.309 -4.145 -2.514 1.00 89.31 86 PHE A CA 1
ATOM 620 C C . PHE A 1 86 ? -6.202 -3.455 -3.548 1.00 89.31 86 PHE A C 1
ATOM 622 O O . PHE A 1 86 ? -5.805 -3.329 -4.703 1.00 89.31 86 PHE A O 1
ATOM 629 N N . GLY A 1 87 ? -7.375 -2.968 -3.137 1.00 89.44 87 GLY A N 1
ATOM 630 C CA . GLY A 1 87 ? -8.296 -2.255 -4.018 1.00 89.44 87 GLY A CA 1
ATOM 631 C C . GLY A 1 87 ? -7.686 -0.973 -4.580 1.00 89.44 87 GLY A C 1
ATOM 632 O O . GLY A 1 87 ? -7.757 -0.742 -5.783 1.00 89.44 87 GLY A O 1
ATOM 633 N N . LEU A 1 88 ? -7.027 -0.166 -3.743 1.00 90.12 88 LEU A N 1
ATOM 634 C CA . LEU A 1 88 ? -6.372 1.067 -4.192 1.00 90.12 88 LEU A CA 1
ATOM 635 C C . LEU A 1 88 ? -5.142 0.806 -5.055 1.00 90.12 88 LEU A C 1
ATOM 637 O O . LEU A 1 88 ? -4.920 1.541 -6.013 1.00 90.12 88 LEU A O 1
ATOM 641 N N . LEU A 1 89 ? -4.371 -0.239 -4.757 1.00 87.69 89 LEU A N 1
ATOM 642 C CA . LEU A 1 89 ? -3.269 -0.653 -5.621 1.00 87.69 89 LEU A CA 1
ATOM 643 C C . LEU A 1 89 ? -3.783 -1.098 -6.993 1.00 87.69 89 LEU A C 1
ATOM 645 O O . LEU A 1 89 ? -3.240 -0.660 -8.000 1.00 87.69 89 LEU A O 1
ATOM 649 N N . ALA A 1 90 ? -4.852 -1.896 -7.046 1.00 87.44 90 ALA A N 1
ATOM 650 C CA . ALA A 1 90 ? -5.444 -2.352 -8.302 1.00 87.44 90 ALA A CA 1
ATOM 651 C C . ALA A 1 90 ? -6.041 -1.196 -9.123 1.00 87.44 90 ALA A C 1
ATOM 653 O O . ALA A 1 90 ? -5.764 -1.084 -10.315 1.00 87.44 90 ALA A O 1
ATOM 654 N N . VAL A 1 91 ? -6.821 -0.310 -8.490 1.00 87.69 91 VAL A N 1
ATOM 6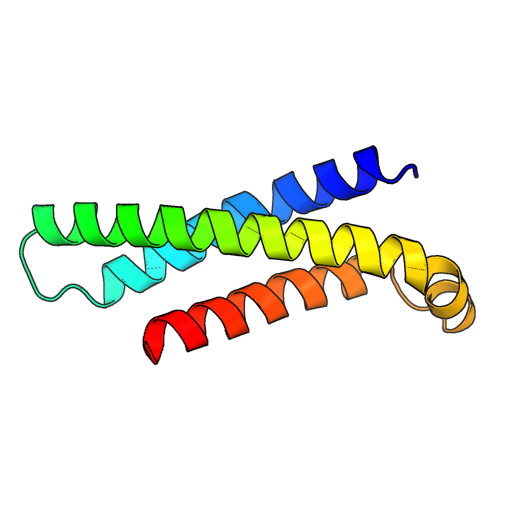55 C CA . VAL A 1 91 ? -7.405 0.870 -9.153 1.00 87.69 91 VAL A CA 1
ATOM 656 C C . VAL A 1 91 ? -6.314 1.837 -9.603 1.00 87.69 91 VAL A C 1
ATOM 658 O O . VAL A 1 91 ? -6.346 2.311 -10.733 1.00 87.69 91 VAL A O 1
ATOM 661 N N . GLY A 1 92 ? -5.333 2.113 -8.744 1.00 84.06 92 GLY A N 1
ATOM 662 C CA . GLY A 1 92 ? -4.212 2.988 -9.065 1.00 84.06 92 GLY A CA 1
ATOM 663 C C . GLY A 1 92 ? -3.375 2.458 -10.222 1.00 84.06 92 GLY A C 1
ATOM 664 O O . GLY A 1 92 ? -3.029 3.216 -11.121 1.00 84.06 92 GLY A O 1
ATOM 665 N N . LEU A 1 93 ? -3.118 1.150 -10.243 1.00 82.38 93 LEU A N 1
ATOM 666 C CA . LEU A 1 93 ? -2.437 0.504 -11.355 1.00 82.38 93 LEU A CA 1
ATOM 667 C C . LEU A 1 93 ? -3.255 0.610 -12.646 1.00 82.38 93 LEU A C 1
ATOM 669 O O . LEU A 1 93 ? -2.710 1.019 -13.662 1.00 82.38 93 LEU A O 1
ATOM 673 N N . ALA A 1 94 ? -4.559 0.314 -12.603 1.00 83.94 94 ALA A N 1
ATOM 674 C CA . ALA A 1 94 ? -5.441 0.445 -13.763 1.00 83.94 94 ALA A CA 1
ATOM 675 C C . ALA A 1 94 ? -5.468 1.884 -14.308 1.00 83.94 94 ALA A C 1
ATOM 677 O O . ALA A 1 94 ? -5.391 2.084 -15.516 1.00 83.94 94 ALA A O 1
ATOM 678 N N . LEU A 1 95 ? -5.505 2.898 -13.440 1.00 81.44 95 LEU A N 1
ATOM 679 C CA . LEU A 1 95 ? -5.431 4.300 -13.863 1.00 81.44 95 LEU A CA 1
ATOM 680 C C . LEU A 1 9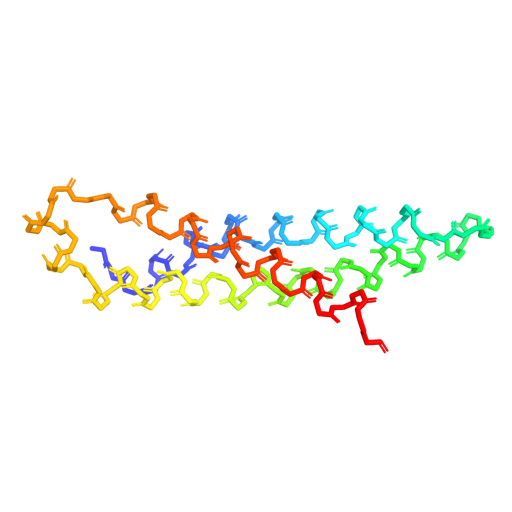5 ? -4.101 4.634 -14.545 1.00 81.44 95 LEU A C 1
ATOM 682 O O . LEU A 1 95 ? -4.112 5.318 -15.561 1.00 81.44 95 LEU A O 1
ATOM 686 N N . LEU A 1 96 ? -2.979 4.115 -14.040 1.00 73.69 96 LEU A N 1
ATOM 687 C CA . LEU A 1 96 ? -1.673 4.276 -14.688 1.00 73.69 96 LEU A CA 1
ATOM 688 C C . LEU A 1 96 ? -1.593 3.572 -16.050 1.00 73.69 96 LEU A C 1
ATOM 690 O O . LEU A 1 96 ? -0.762 3.950 -16.863 1.00 73.69 96 LEU A O 1
ATOM 694 N N . THR A 1 97 ? -2.435 2.565 -16.304 1.00 69.12 97 THR A N 1
ATOM 695 C CA . THR A 1 97 ? -2.498 1.883 -17.612 1.00 69.12 97 THR A CA 1
ATOM 696 C C . THR A 1 97 ? -3.352 2.602 -18.647 1.00 69.12 97 THR A C 1
ATOM 698 O O . THR A 1 97 ? -3.214 2.347 -19.838 1.00 69.12 97 THR A O 1
ATOM 701 N N . LEU A 1 98 ? -4.285 3.438 -18.186 1.00 69.56 98 LEU A N 1
ATOM 702 C CA . LEU A 1 98 ? -5.259 4.136 -19.027 1.00 69.56 98 LEU A CA 1
ATOM 703 C C . LEU A 1 98 ? -4.857 5.589 -19.325 1.00 69.56 98 LEU A C 1
ATOM 705 O O . LEU A 1 98 ? -5.531 6.235 -20.127 1.00 69.56 98 LEU A O 1
ATOM 709 N N . ALA A 1 99 ? -3.830 6.100 -18.643 1.00 59.44 99 ALA A N 1
ATOM 710 C CA . ALA A 1 99 ? -3.276 7.442 -18.809 1.00 59.44 99 ALA A CA 1
ATOM 711 C C . ALA A 1 99 ? -2.164 7.453 -19.864 1.00 59.44 99 ALA A C 1
ATOM 713 O O . ALA A 1 99 ? -2.117 8.443 -20.626 1.00 59.44 99 ALA A O 1
#

Radius of gyration: 15.6 Å; chains: 1; bounding box: 40×17×44 Å

Foldseek 3Di:
DDLVVQLVVQLVVLQVVLLVVQLVVQLVPDPDDPVSSVVSSVVRSVLSNVLSNVLSNVLSVCLVVCVVVCVVVVHDSVVSSVCSSVVSSVVSVVVVVVD

pLDDT: mean 85.36, std 8.33, range [59.34, 94.19]

Secondary structure (DSSP, 8-state):
--HHHHHHHHHHHHHHHHHHHHHHHHHHH--S-HHHHHHHHHHHHHHHHHHHHHHHHHHHHHHHHTHHHHHHTT--HHHHHHHHHHHHHHHHHHHHHH-